Protein AF-A0A0A1PQM0-F1 (afdb_monomer_lite)

Secondary structure (DSSP, 8-state):
--HHHHHHHHHHHHHHHHTT-S-TTSHHHHHHHHHHHH-GGG--HHHHHHHHHHTHHHHHS-HHHHHHHHHHHHHHHTT-

Radius of gyration: 13.07 Å; chains: 1; bounding box: 24×26×33 Å

Sequence (80 aa):
MTGTDREELSRRLREHIAAGRFPEDSAAYYLAKQVADEGKDSLLAHQLSAWDTLIQPLLDAPAEELRRIDEEFARRRAKG

pLDDT: mean 87.32, std 8.59, range [54.0, 96.12]

Foldseek 3Di:
DPPVVLQVLLVVLVVCVVLCVDPPPDPLNVLSNCCSVPNPVVDDPVVVVVCVVRPVCCVVDDPVVVVVSSVVVVVVVVVD

Structure (mmCIF, N/CA/C/O backbone):
data_AF-A0A0A1PQM0-F1
#
_entry.id   AF-A0A0A1PQM0-F1
#
loop_
_atom_site.group_PDB
_atom_site.id
_atom_site.type_symbol
_atom_site.label_atom_id
_atom_site.label_alt_id
_atom_site.label_comp_id
_atom_site.label_asym_id
_atom_site.label_entity_id
_atom_site.label_seq_id
_atom_site.pdbx_PDB_ins_code
_atom_site.Cartn_x
_atom_site.Cartn_y
_atom_site.Cartn_z
_atom_site.occupancy
_atom_site.B_iso_or_equiv
_atom_site.auth_seq_id
_atom_site.auth_comp_id
_atom_site.auth_asym_id
_atom_site.auth_atom_id
_atom_site.pdbx_PDB_model_num
ATOM 1 N N . MET A 1 1 ? 10.070 -9.040 -13.500 1.00 58.88 1 MET A N 1
ATOM 2 C CA . MET A 1 1 ? 9.080 -9.780 -12.693 1.00 58.88 1 MET A CA 1
ATOM 3 C C . MET A 1 1 ? 8.570 -10.930 -13.526 1.00 58.88 1 MET A C 1
ATOM 5 O O . MET A 1 1 ? 8.230 -10.710 -14.684 1.00 58.88 1 MET A O 1
ATOM 9 N N . THR A 1 2 ? 8.573 -12.139 -12.977 1.00 68.69 2 THR A N 1
ATOM 10 C CA . THR A 1 2 ? 7.839 -13.258 -13.580 1.00 68.69 2 THR A CA 1
ATOM 11 C C . THR A 1 2 ? 6.331 -13.008 -13.427 1.00 68.69 2 THR A C 1
ATOM 13 O O . THR A 1 2 ? 5.928 -12.169 -12.619 1.00 68.69 2 THR A O 1
ATOM 16 N N . GLY A 1 3 ? 5.482 -13.692 -14.204 1.00 70.38 3 GLY A N 1
ATOM 17 C CA . GLY A 1 3 ? 4.020 -13.538 -14.095 1.00 70.38 3 GLY A CA 1
ATOM 18 C C . GLY A 1 3 ? 3.510 -13.740 -12.661 1.00 70.38 3 GLY A C 1
ATOM 19 O O . GLY A 1 3 ? 2.698 -12.956 -12.181 1.00 70.38 3 GLY A O 1
ATOM 20 N N . THR A 1 4 ? 4.101 -14.696 -11.940 1.00 78.69 4 THR A N 1
ATOM 21 C CA . THR A 1 4 ? 3.778 -15.021 -10.545 1.00 78.69 4 THR A CA 1
ATOM 22 C C . THR A 1 4 ? 4.104 -13.886 -9.568 1.00 78.69 4 THR A C 1
ATOM 24 O O . THR A 1 4 ? 3.308 -13.608 -8.677 1.00 78.69 4 THR A O 1
ATOM 27 N N . ASP A 1 5 ? 5.223 -13.173 -9.752 1.00 84.44 5 ASP A N 1
ATOM 28 C CA . ASP A 1 5 ? 5.595 -12.048 -8.874 1.00 84.44 5 ASP A CA 1
ATOM 29 C C . ASP A 1 5 ? 4.601 -10.883 -8.987 1.00 84.44 5 ASP A C 1
ATOM 31 O O . ASP A 1 5 ? 4.319 -10.186 -8.011 1.00 84.44 5 ASP A O 1
ATOM 35 N N . ARG A 1 6 ? 4.065 -10.660 -10.194 1.00 86.50 6 ARG A N 1
ATOM 36 C CA . ARG A 1 6 ? 3.076 -9.606 -10.454 1.00 86.50 6 ARG A CA 1
ATOM 37 C C . ARG A 1 6 ? 1.737 -9.930 -9.815 1.00 86.50 6 ARG A C 1
ATOM 39 O O . ARG A 1 6 ? 1.127 -9.046 -9.217 1.00 86.50 6 ARG A O 1
ATOM 46 N N . GLU A 1 7 ? 1.288 -11.172 -9.942 1.00 91.56 7 GLU A N 1
ATOM 47 C CA . GLU A 1 7 ? 0.037 -11.625 -9.336 1.00 91.56 7 GLU A CA 1
ATOM 48 C C . GLU A 1 7 ? 0.109 -11.585 -7.808 1.00 91.56 7 GLU A C 1
ATOM 50 O O . GLU A 1 7 ? -0.815 -11.082 -7.169 1.00 91.56 7 GLU A O 1
ATOM 55 N N . GLU A 1 8 ? 1.228 -12.023 -7.226 1.00 93.00 8 GLU A N 1
ATOM 56 C CA . GLU A 1 8 ? 1.451 -11.953 -5.781 1.00 93.00 8 GLU A CA 1
ATOM 57 C C . GLU A 1 8 ? 1.447 -10.502 -5.285 1.00 93.00 8 GLU A C 1
ATOM 59 O O . GLU A 1 8 ? 0.740 -10.170 -4.333 1.00 93.00 8 GLU A O 1
ATOM 64 N N . LEU A 1 9 ? 2.178 -9.609 -5.961 1.00 92.81 9 LEU A N 1
ATOM 65 C CA . LEU A 1 9 ? 2.204 -8.188 -5.618 1.00 92.81 9 LEU A CA 1
ATOM 66 C C . LEU A 1 9 ? 0.807 -7.559 -5.696 1.00 92.81 9 LEU A C 1
ATOM 68 O O . LEU A 1 9 ? 0.389 -6.867 -4.767 1.00 92.81 9 LEU A O 1
ATOM 72 N N . SER A 1 10 ? 0.075 -7.824 -6.780 1.00 94.94 10 SER A N 1
ATOM 73 C CA . SER A 1 10 ? -1.290 -7.327 -6.970 1.00 94.94 10 SER A CA 1
ATOM 74 C C . SER A 1 10 ? -2.223 -7.819 -5.864 1.00 94.94 10 SER A C 1
ATOM 76 O O . SER A 1 10 ? -2.945 -7.018 -5.264 1.00 94.94 10 SER A O 1
ATOM 78 N N . ARG A 1 11 ? -2.168 -9.118 -5.532 1.00 95.38 11 ARG A N 1
ATOM 79 C CA . ARG A 1 11 ? -2.967 -9.704 -4.450 1.00 95.38 11 ARG A CA 1
ATOM 80 C C . ARG A 1 11 ? -2.675 -9.021 -3.118 1.00 95.38 11 ARG A C 1
ATOM 82 O O . ARG A 1 11 ? -3.607 -8.547 -2.474 1.00 95.38 11 ARG A O 1
ATOM 89 N N . ARG A 1 12 ? -1.399 -8.913 -2.737 1.00 93.75 12 ARG A N 1
ATOM 90 C CA . ARG A 1 12 ? -0.999 -8.280 -1.474 1.00 93.75 12 ARG A CA 1
ATOM 91 C C . ARG A 1 12 ? -1.494 -6.840 -1.403 1.00 93.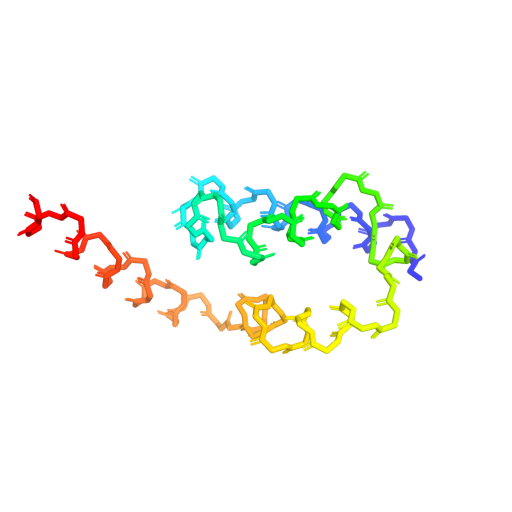75 12 ARG A C 1
ATOM 93 O O . ARG A 1 12 ? -2.149 -6.466 -0.437 1.00 93.75 12 ARG A O 1
ATOM 100 N N . LEU A 1 13 ? -1.265 -6.034 -2.439 1.00 95.31 13 LEU A N 1
ATOM 101 C CA . LEU A 1 13 ? -1.734 -4.644 -2.461 1.00 95.31 13 LEU A CA 1
ATOM 102 C C . LEU A 1 13 ? -3.251 -4.536 -2.276 1.00 95.31 13 LEU A C 1
ATOM 104 O O . LEU A 1 13 ? -3.707 -3.714 -1.483 1.00 95.31 13 LEU A O 1
ATOM 108 N N . ARG A 1 14 ? -4.029 -5.397 -2.943 1.00 94.62 14 ARG A N 1
ATOM 109 C CA . ARG A 1 14 ? -5.489 -5.447 -2.773 1.00 94.62 14 ARG A CA 1
ATOM 110 C C . ARG A 1 14 ? -5.893 -5.804 -1.345 1.00 94.62 14 ARG A C 1
ATOM 112 O O . ARG A 1 14 ? -6.808 -5.180 -0.817 1.00 94.62 14 ARG A O 1
ATOM 119 N N . GLU A 1 15 ? -5.201 -6.740 -0.698 1.00 92.62 15 GLU A N 1
ATOM 120 C CA . GLU A 1 15 ? -5.432 -7.076 0.714 1.00 92.62 15 GLU A CA 1
ATOM 121 C C . GLU A 1 15 ? -5.143 -5.884 1.639 1.00 92.62 15 GLU A C 1
ATOM 123 O O . GLU A 1 15 ? -5.942 -5.582 2.525 1.00 92.62 15 GLU A O 1
ATOM 128 N N . HIS A 1 16 ? -4.043 -5.157 1.415 1.00 91.38 16 HIS A N 1
ATOM 129 C CA . HIS A 1 16 ? -3.718 -3.955 2.191 1.00 91.38 16 HIS A CA 1
ATOM 130 C C . HIS A 1 16 ? -4.745 -2.825 1.980 1.00 91.38 16 HIS A C 1
ATOM 132 O O . HIS A 1 16 ? -5.121 -2.159 2.948 1.00 91.38 16 HIS A O 1
ATOM 138 N N . ILE A 1 17 ? -5.230 -2.629 0.747 1.00 91.81 17 ILE A N 1
ATOM 139 C CA . ILE A 1 17 ? -6.298 -1.664 0.433 1.00 91.81 17 ILE A CA 1
ATOM 140 C C . ILE A 1 17 ? -7.601 -2.059 1.138 1.00 91.81 17 ILE A C 1
ATOM 142 O O . ILE A 1 17 ? -8.198 -1.229 1.818 1.00 91.81 17 ILE A O 1
ATOM 146 N N . ALA A 1 18 ? -8.020 -3.323 1.036 1.00 90.38 18 ALA A N 1
ATOM 147 C CA . ALA A 1 18 ? -9.239 -3.821 1.675 1.00 90.38 18 ALA A CA 1
ATOM 148 C C . ALA A 1 18 ? -9.181 -3.734 3.211 1.00 90.38 18 ALA A C 1
ATOM 150 O O . ALA A 1 18 ? -10.196 -3.486 3.858 1.00 90.38 18 ALA A O 1
ATOM 151 N N . ALA A 1 19 ? -7.988 -3.882 3.795 1.00 86.88 19 ALA A N 1
ATOM 152 C CA . ALA A 1 19 ? -7.749 -3.672 5.221 1.00 86.88 19 ALA A CA 1
ATOM 153 C C . ALA A 1 19 ? -7.778 -2.186 5.640 1.00 86.88 19 ALA A C 1
ATOM 155 O O . ALA A 1 19 ? -7.711 -1.886 6.830 1.00 86.88 19 ALA A O 1
ATOM 156 N N . GLY A 1 20 ? -7.874 -1.246 4.693 1.00 87.38 20 GLY A N 1
ATOM 157 C CA . GLY A 1 20 ? -7.885 0.191 4.969 1.00 87.38 20 GLY A CA 1
ATOM 158 C C . GLY A 1 20 ? -6.530 0.748 5.410 1.00 87.38 20 GLY A C 1
ATOM 159 O O . GLY A 1 20 ? -6.486 1.800 6.046 1.00 87.38 20 GLY A O 1
ATOM 160 N N . ARG A 1 21 ? -5.424 0.060 5.089 1.00 87.00 21 ARG A N 1
ATOM 161 C CA . ARG A 1 21 ? -4.058 0.492 5.454 1.00 87.00 21 ARG A CA 1
ATOM 162 C C . ARG A 1 21 ? -3.575 1.691 4.644 1.00 87.00 21 ARG A C 1
ATOM 164 O O . ARG A 1 21 ? -2.676 2.407 5.074 1.00 87.00 21 ARG A O 1
ATOM 171 N N . PHE A 1 22 ? -4.194 1.918 3.491 1.00 88.12 22 PHE A N 1
ATOM 172 C CA . PHE A 1 22 ? -4.056 3.143 2.721 1.00 88.12 22 PHE A CA 1
ATOM 173 C C . PHE A 1 22 ? -5.361 3.930 2.862 1.00 88.12 22 PHE A C 1
ATOM 175 O O . PHE A 1 22 ? -6.394 3.431 2.410 1.00 88.12 22 PHE A O 1
ATOM 182 N N . PRO A 1 23 ? -5.355 5.122 3.488 1.00 84.19 23 PRO A N 1
ATOM 183 C CA . PRO A 1 23 ? -6.550 5.954 3.568 1.00 84.19 23 PRO A CA 1
ATOM 184 C C . PRO A 1 23 ? -7.104 6.232 2.170 1.00 84.19 23 PRO A C 1
ATOM 186 O O . PRO A 1 23 ? -6.325 6.542 1.262 1.00 84.19 23 PRO A O 1
ATOM 189 N N . GLU A 1 24 ? -8.424 6.135 2.004 1.00 84.19 24 GLU A N 1
ATOM 190 C CA . GLU A 1 24 ? -9.089 6.517 0.755 1.00 84.19 24 GLU A CA 1
ATOM 191 C C . GLU A 1 24 ? -8.701 7.957 0.383 1.00 84.19 24 GLU A C 1
ATOM 193 O O . GLU A 1 24 ? -8.465 8.797 1.253 1.00 84.19 24 GLU A O 1
ATOM 198 N N . ASP A 1 25 ? -8.524 8.202 -0.914 1.00 88.25 25 ASP A N 1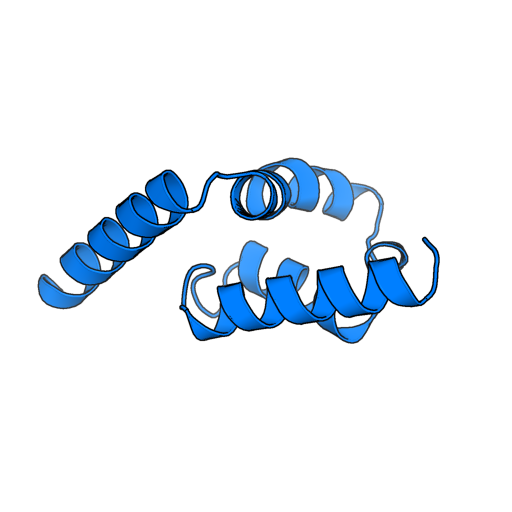
ATOM 199 C CA . ASP A 1 25 ? -8.044 9.469 -1.484 1.00 88.25 25 ASP A CA 1
ATOM 200 C C . ASP A 1 25 ? -6.607 9.897 -1.135 1.00 88.25 25 ASP A C 1
ATOM 202 O O . ASP A 1 25 ? -6.159 10.974 -1.535 1.00 88.25 25 ASP A O 1
ATOM 206 N N . SER A 1 26 ? -5.822 9.057 -0.454 1.00 90.00 26 SER A N 1
ATOM 207 C CA . SER A 1 26 ? -4.397 9.334 -0.244 1.00 90.00 26 SER A CA 1
ATOM 208 C C . SER A 1 26 ? -3.545 9.014 -1.479 1.00 90.00 26 SER A C 1
ATOM 210 O O . SER A 1 26 ? -3.842 8.110 -2.261 1.00 90.00 26 SER A O 1
ATOM 212 N N . ALA A 1 27 ? -2.403 9.698 -1.619 1.00 90.62 27 ALA A N 1
ATOM 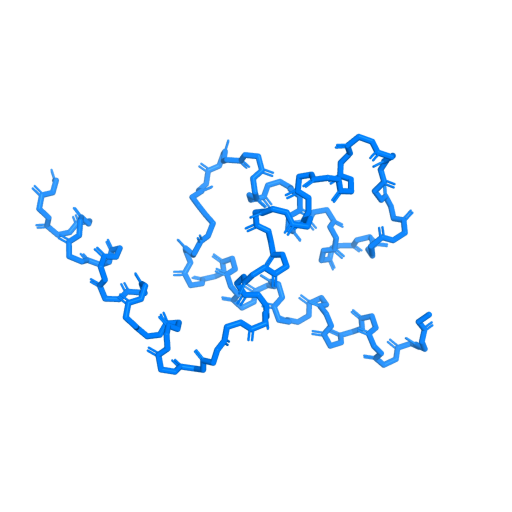213 C CA . ALA A 1 27 ? -1.417 9.379 -2.657 1.00 90.62 27 ALA A CA 1
ATOM 214 C C . ALA A 1 27 ? -0.967 7.905 -2.599 1.00 90.62 27 ALA A C 1
ATOM 216 O O . ALA A 1 27 ? -0.788 7.269 -3.635 1.00 90.62 27 ALA A O 1
ATOM 217 N N . ALA A 1 28 ? -0.844 7.349 -1.389 1.00 92.50 28 ALA A N 1
ATOM 218 C CA . ALA A 1 28 ? -0.505 5.946 -1.181 1.00 92.50 28 ALA A CA 1
ATOM 219 C C . ALA A 1 28 ? -1.607 5.005 -1.698 1.00 92.50 28 ALA A C 1
ATOM 221 O O . ALA A 1 28 ? -1.301 4.014 -2.354 1.00 92.50 28 ALA A O 1
ATOM 222 N N . TYR A 1 29 ? -2.883 5.336 -1.477 1.00 94.69 29 TYR A N 1
ATOM 223 C CA . TYR A 1 29 ? -4.008 4.561 -2.007 1.00 94.69 29 TYR A CA 1
ATOM 224 C C . TYR A 1 29 ? -3.992 4.517 -3.536 1.00 94.69 29 TYR A C 1
ATOM 226 O O . TYR A 1 29 ? -4.054 3.436 -4.123 1.00 94.69 29 TYR A O 1
ATOM 234 N N . TYR A 1 30 ? -3.842 5.672 -4.189 1.00 94.62 30 TYR A N 1
ATOM 235 C CA . TYR A 1 30 ? -3.819 5.739 -5.650 1.00 94.62 30 TYR A CA 1
ATOM 236 C C . TYR A 1 30 ? -2.615 5.004 -6.249 1.00 94.62 30 TYR A C 1
ATOM 238 O O . TYR A 1 30 ? -2.779 4.273 -7.224 1.00 94.62 30 TYR A O 1
ATOM 246 N N . LEU A 1 31 ? -1.433 5.119 -5.634 1.00 95.56 31 LEU A N 1
ATOM 247 C CA . LEU A 1 31 ? -0.238 4.370 -6.039 1.00 95.56 31 LEU A CA 1
ATOM 248 C C . LEU A 1 31 ? -0.417 2.859 -5.864 1.00 95.56 31 LEU A C 1
ATOM 250 O O . LEU A 1 31 ? -0.138 2.100 -6.791 1.00 95.56 31 LEU A O 1
ATOM 254 N N . ALA A 1 32 ? -0.908 2.415 -4.704 1.00 95.81 32 ALA A N 1
ATOM 255 C CA . ALA A 1 32 ? -1.170 1.003 -4.439 1.00 95.81 32 ALA A CA 1
ATOM 256 C C . ALA A 1 32 ? -2.185 0.428 -5.435 1.00 95.81 32 ALA A C 1
ATOM 258 O O . ALA A 1 32 ? -1.971 -0.662 -5.963 1.00 95.81 32 ALA A O 1
ATOM 259 N N . LYS A 1 33 ? -3.259 1.171 -5.727 1.00 96.12 33 LYS A N 1
ATOM 260 C CA . LYS A 1 33 ? -4.281 0.771 -6.696 1.00 96.12 33 LYS A CA 1
ATOM 261 C C . LYS A 1 33 ? -3.713 0.690 -8.113 1.00 96.12 33 LYS A C 1
ATOM 263 O O . LYS A 1 33 ? -3.920 -0.321 -8.776 1.00 96.12 33 LYS A O 1
ATOM 268 N N . GLN A 1 34 ? -2.966 1.706 -8.554 1.00 95.94 34 GLN A N 1
ATOM 269 C CA . GLN A 1 34 ? -2.334 1.714 -9.875 1.00 95.94 34 GLN A CA 1
ATOM 270 C C . GLN A 1 34 ? -1.418 0.494 -10.045 1.00 95.94 34 GLN A C 1
ATOM 272 O O . GLN A 1 34 ? -1.553 -0.244 -11.013 1.00 95.94 34 GLN A O 1
ATOM 277 N N . VAL A 1 35 ? -0.551 0.208 -9.068 1.00 95.94 35 VAL A N 1
ATOM 278 C CA . VAL A 1 35 ? 0.352 -0.953 -9.142 1.00 95.94 35 VAL A CA 1
ATOM 279 C C . VAL A 1 35 ? -0.398 -2.281 -9.049 1.00 95.94 35 VAL A C 1
ATOM 281 O O . VAL A 1 35 ? -0.009 -3.247 -9.706 1.00 95.94 35 VAL A O 1
ATOM 284 N N . ALA A 1 36 ? -1.478 -2.355 -8.269 1.00 95.25 36 ALA A N 1
ATOM 285 C CA . ALA A 1 36 ? -2.301 -3.556 -8.194 1.00 95.25 36 ALA A CA 1
ATOM 286 C C . ALA A 1 36 ? -3.006 -3.868 -9.523 1.00 95.25 36 ALA A C 1
ATOM 288 O O . ALA A 1 36 ? -3.143 -5.041 -9.876 1.00 95.25 36 ALA A O 1
ATOM 289 N N . ASP A 1 37 ? -3.447 -2.841 -10.249 1.00 94.81 37 ASP A N 1
ATOM 290 C CA . ASP A 1 37 ? -4.172 -2.985 -11.512 1.00 94.81 37 ASP A CA 1
ATOM 291 C C . ASP A 1 37 ? -3.207 -3.154 -12.706 1.00 94.81 37 ASP A C 1
ATOM 293 O O . ASP A 1 37 ? -3.410 -4.014 -13.567 1.00 94.81 37 ASP A O 1
ATOM 297 N N . GLU A 1 38 ? -2.109 -2.396 -12.733 1.00 94.31 38 GLU A N 1
ATOM 298 C CA . GLU A 1 38 ? -1.257 -2.228 -13.918 1.00 94.31 38 GLU A CA 1
ATOM 299 C C . GLU A 1 38 ? 0.163 -2.798 -13.763 1.00 94.31 38 GLU A C 1
ATOM 301 O O . GLU A 1 38 ? 0.793 -3.117 -14.772 1.00 94.31 38 GLU A O 1
ATOM 306 N N . GLY A 1 39 ? 0.632 -3.037 -12.534 1.00 92.75 39 GLY A N 1
ATOM 307 C CA . GLY A 1 39 ? 1.997 -3.488 -12.229 1.00 92.75 39 GLY A CA 1
ATOM 308 C C . GLY A 1 39 ? 2.940 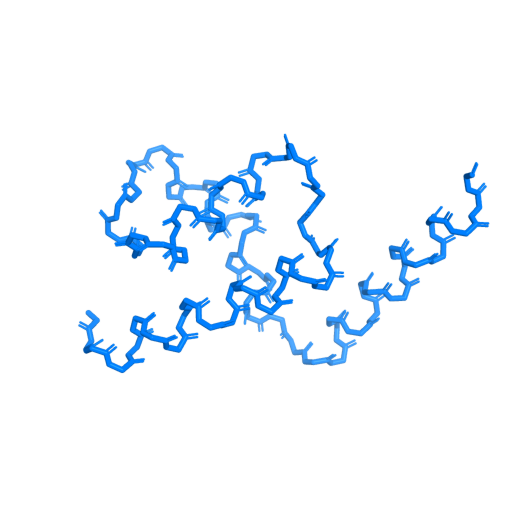-2.350 -11.816 1.00 92.75 39 GLY A C 1
ATOM 309 O O . GLY A 1 39 ? 2.648 -1.178 -12.011 1.00 92.75 39 GLY A O 1
ATOM 310 N N . LYS A 1 40 ? 4.091 -2.672 -11.203 1.00 92.19 40 LYS A N 1
ATOM 311 C CA . LYS A 1 40 ? 5.041 -1.650 -10.694 1.00 92.19 40 LYS A CA 1
ATOM 312 C C . LYS A 1 40 ? 5.705 -0.865 -11.832 1.00 92.19 40 LYS A C 1
ATOM 314 O O . LYS A 1 40 ? 6.109 0.279 -11.653 1.00 92.19 40 LYS A O 1
ATOM 319 N N . ASP A 1 41 ? 5.794 -1.482 -13.001 1.00 91.81 41 ASP A N 1
ATOM 320 C CA . ASP A 1 41 ? 6.286 -0.914 -14.251 1.00 91.81 41 ASP A CA 1
ATOM 321 C C . ASP A 1 41 ? 5.406 0.215 -14.812 1.00 91.81 41 ASP A C 1
ATOM 323 O O . ASP A 1 41 ? 5.886 0.988 -15.638 1.00 91.81 41 ASP A O 1
ATOM 327 N N . SER A 1 42 ? 4.169 0.381 -14.325 1.00 92.56 42 SER A N 1
ATOM 328 C CA . SER A 1 42 ? 3.320 1.526 -14.679 1.00 92.56 42 SER A CA 1
ATOM 329 C C . SER A 1 42 ? 3.752 2.837 -14.007 1.00 92.56 42 SER A C 1
ATOM 331 O O . SER A 1 42 ? 3.253 3.905 -14.363 1.00 92.56 42 SER A O 1
ATOM 333 N N . LEU A 1 43 ? 4.621 2.776 -12.992 1.00 93.38 43 LEU A N 1
ATOM 334 C CA . LEU A 1 43 ? 5.001 3.944 -12.205 1.00 93.38 43 LEU A CA 1
ATOM 335 C C . LEU A 1 43 ? 5.984 4.846 -12.954 1.00 93.38 43 LEU A C 1
ATOM 337 O O . LEU A 1 43 ? 7.013 4.409 -13.470 1.00 93.38 43 LEU A O 1
ATOM 341 N N . LEU A 1 44 ? 5.710 6.148 -12.919 1.00 93.44 44 LEU A N 1
ATOM 342 C CA . LEU A 1 44 ? 6.641 7.179 -13.365 1.00 93.44 44 LEU A CA 1
ATOM 343 C C . LEU A 1 44 ? 7.812 7.321 -12.381 1.00 93.44 44 LEU A C 1
ATOM 345 O O . LEU A 1 44 ? 7.690 7.038 -11.191 1.00 93.44 44 LEU A O 1
ATOM 349 N N . ALA A 1 45 ? 8.941 7.861 -12.846 1.00 90.50 45 ALA A N 1
ATOM 350 C CA . ALA A 1 45 ? 10.149 7.999 -12.024 1.00 90.50 45 ALA A CA 1
ATOM 351 C C . ALA A 1 45 ? 9.917 8.754 -10.697 1.00 90.50 45 ALA A C 1
ATOM 353 O O . ALA A 1 45 ? 10.434 8.356 -9.658 1.00 90.50 45 ALA A O 1
ATOM 354 N N . HIS A 1 46 ? 9.098 9.811 -10.703 1.00 87.56 46 HIS A N 1
ATOM 355 C CA . HIS A 1 46 ? 8.764 10.557 -9.483 1.00 87.56 46 HIS A CA 1
ATOM 356 C C . HIS A 1 46 ? 7.819 9.782 -8.546 1.00 87.56 46 HIS A C 1
ATOM 358 O O . HIS A 1 46 ? 7.822 10.016 -7.340 1.00 87.56 46 HIS A O 1
ATOM 364 N N . GLN A 1 47 ? 7.032 8.842 -9.081 1.00 92.44 47 GLN A N 1
ATOM 365 C CA . GLN A 1 47 ? 6.158 7.965 -8.303 1.00 92.44 47 GLN A CA 1
ATOM 366 C C . GLN A 1 47 ? 6.936 6.831 -7.628 1.00 92.44 47 GLN A C 1
ATOM 368 O O . GLN A 1 47 ? 6.509 6.361 -6.579 1.00 92.44 47 GLN A O 1
ATOM 373 N N . LEU A 1 48 ? 8.090 6.422 -8.172 1.00 92.94 48 LEU A N 1
ATOM 374 C CA . LEU A 1 48 ? 8.941 5.399 -7.553 1.00 92.94 48 LEU A CA 1
ATOM 375 C C . LEU A 1 48 ? 9.423 5.819 -6.159 1.00 92.94 48 LEU A C 1
ATOM 377 O O . LEU A 1 48 ? 9.353 5.029 -5.226 1.00 92.94 48 LEU A O 1
ATOM 381 N N . SER A 1 49 ? 9.807 7.086 -5.976 1.00 92.06 49 SER A N 1
ATOM 382 C CA . SER A 1 49 ? 10.199 7.589 -4.651 1.00 92.06 49 SER A CA 1
ATOM 383 C C . SER A 1 49 ? 9.039 7.538 -3.645 1.00 92.06 49 SER A C 1
ATOM 385 O O . SER A 1 49 ? 9.232 7.162 -2.486 1.00 92.06 49 SER A O 1
ATOM 387 N N . ALA A 1 50 ? 7.819 7.854 -4.090 1.00 91.50 50 ALA A N 1
ATOM 388 C CA . ALA A 1 50 ? 6.623 7.732 -3.262 1.00 91.50 50 ALA A CA 1
ATOM 389 C C . ALA A 1 50 ? 6.276 6.262 -2.973 1.00 91.50 50 ALA A C 1
ATOM 391 O O . ALA A 1 50 ? 5.887 5.943 -1.854 1.00 91.50 50 ALA A O 1
ATOM 392 N N . TRP A 1 51 ? 6.469 5.358 -3.935 1.00 93.69 51 TRP A N 1
ATOM 393 C CA . TRP A 1 51 ? 6.330 3.917 -3.730 1.00 93.69 51 TRP A CA 1
ATOM 394 C C . TRP A 1 51 ? 7.282 3.408 -2.643 1.00 93.69 51 TRP A C 1
ATOM 396 O O . TRP A 1 51 ? 6.834 2.772 -1.688 1.00 93.69 51 TRP A O 1
ATOM 406 N N . ASP A 1 52 ? 8.572 3.724 -2.762 1.00 92.75 52 ASP A N 1
ATOM 407 C CA . ASP A 1 52 ? 9.606 3.257 -1.833 1.00 92.75 52 ASP A CA 1
ATOM 408 C C . ASP A 1 52 ? 9.394 3.808 -0.415 1.00 92.75 52 ASP A C 1
ATOM 410 O O . ASP A 1 52 ? 9.752 3.158 0.563 1.00 92.75 52 ASP A O 1
ATOM 414 N N . THR A 1 53 ? 8.769 4.982 -0.290 1.00 91.25 53 THR A N 1
ATOM 415 C CA . THR A 1 53 ? 8.528 5.628 1.009 1.00 91.25 53 THR A CA 1
ATOM 416 C C . THR A 1 53 ? 7.192 5.227 1.639 1.00 91.25 53 THR A C 1
ATOM 418 O O . THR A 1 53 ? 7.105 5.083 2.855 1.00 91.25 53 THR A O 1
ATOM 421 N N . LEU A 1 54 ? 6.132 5.078 0.838 1.00 90.75 54 LEU A N 1
ATOM 422 C CA . LEU A 1 54 ? 4.758 4.941 1.338 1.00 90.75 54 LEU A CA 1
ATOM 423 C C . LEU A 1 54 ? 4.215 3.514 1.243 1.00 90.75 54 LEU A C 1
ATOM 425 O O . LEU A 1 54 ? 3.348 3.149 2.033 1.00 90.75 54 LEU A O 1
ATOM 429 N N . ILE A 1 55 ? 4.676 2.724 0.270 1.00 93.44 55 ILE A N 1
ATOM 430 C CA . ILE A 1 55 ? 4.105 1.405 -0.035 1.00 93.44 55 ILE A CA 1
ATOM 431 C C . ILE A 1 55 ? 5.059 0.285 0.359 1.00 93.44 55 ILE A C 1
ATOM 433 O O . ILE A 1 55 ? 4.667 -0.625 1.087 1.00 93.44 55 ILE A O 1
ATOM 437 N N . GLN A 1 56 ? 6.311 0.364 -0.096 1.00 91.69 56 GLN A N 1
ATOM 438 C CA . GLN A 1 56 ? 7.319 -0.673 0.117 1.00 91.69 56 GLN A CA 1
ATOM 439 C C . GLN A 1 56 ? 7.484 -1.054 1.604 1.00 91.69 56 GLN A C 1
ATOM 441 O O . GLN A 1 56 ? 7.440 -2.250 1.892 1.00 91.69 56 GLN A O 1
ATOM 446 N N . PRO A 1 57 ? 7.526 -0.113 2.574 1.00 90.69 57 PRO A N 1
ATOM 447 C CA . PRO A 1 57 ? 7.659 -0.472 3.987 1.00 90.69 57 PRO A CA 1
ATOM 448 C C . PRO A 1 57 ? 6.479 -1.290 4.521 1.00 90.69 57 PRO A C 1
ATOM 450 O O . PRO A 1 57 ? 6.671 -2.182 5.336 1.00 90.69 57 PRO A O 1
ATOM 453 N N . LEU A 1 58 ? 5.257 -1.039 4.036 1.00 88.12 58 LEU A N 1
ATOM 454 C CA . LEU A 1 58 ? 4.074 -1.810 4.434 1.00 88.12 58 LEU A CA 1
ATOM 455 C C . LEU A 1 58 ? 4.060 -3.210 3.812 1.00 88.12 58 LEU A C 1
ATOM 457 O O . LEU A 1 58 ? 3.487 -4.128 4.390 1.00 88.12 58 LEU A O 1
ATOM 461 N N . LEU A 1 59 ? 4.678 -3.389 2.645 1.00 89.31 59 LEU A N 1
ATOM 462 C CA . LEU A 1 59 ? 4.842 -4.709 2.039 1.00 89.31 59 LEU A CA 1
ATOM 463 C C . LEU A 1 59 ? 5.983 -5.501 2.688 1.00 89.31 59 LEU A C 1
ATOM 465 O O . LEU A 1 59 ? 5.916 -6.726 2.741 1.00 89.31 59 LEU A O 1
ATOM 469 N N . ASP A 1 60 ? 7.014 -4.835 3.192 1.00 90.69 60 ASP A N 1
ATOM 470 C CA . ASP A 1 60 ? 8.157 -5.510 3.816 1.00 90.69 60 ASP A CA 1
ATOM 471 C C . ASP A 1 60 ? 7.964 -5.729 5.325 1.00 90.69 60 ASP A C 1
ATOM 473 O O . ASP A 1 60 ? 8.651 -6.558 5.926 1.00 90.69 60 ASP A O 1
ATOM 477 N N . ALA A 1 61 ? 7.006 -5.028 5.941 1.00 87.31 61 ALA A N 1
ATOM 478 C CA . ALA A 1 61 ? 6.707 -5.147 7.360 1.00 87.31 61 ALA A CA 1
ATOM 479 C C . ALA A 1 61 ? 6.274 -6.579 7.746 1.00 87.31 61 ALA A C 1
ATOM 481 O O . ALA A 1 61 ? 5.427 -7.191 7.080 1.00 87.31 61 ALA A O 1
ATOM 482 N N . PRO A 1 62 ? 6.794 -7.124 8.862 1.00 86.62 62 PRO A N 1
ATOM 483 C CA . PRO A 1 62 ? 6.357 -8.410 9.382 1.00 86.62 62 PRO A CA 1
ATOM 484 C C . PRO A 1 62 ? 4.892 -8.347 9.838 1.00 86.62 62 PRO A C 1
ATOM 486 O O . PRO A 1 62 ? 4.390 -7.310 10.270 1.00 86.62 62 PRO A O 1
ATOM 489 N N . ALA A 1 63 ? 4.203 -9.492 9.814 1.00 83.00 63 ALA A N 1
ATOM 490 C CA . ALA A 1 63 ? 2.777 -9.577 10.145 1.00 83.00 63 ALA A CA 1
ATOM 491 C C . ALA A 1 63 ? 2.421 -9.017 11.538 1.00 83.00 63 ALA A C 1
ATOM 493 O O . ALA A 1 63 ? 1.318 -8.514 11.739 1.00 83.00 63 ALA A O 1
ATOM 494 N N . GLU A 1 64 ? 3.340 -9.093 12.505 1.00 86.56 64 GLU A N 1
ATOM 495 C CA . GLU A 1 64 ? 3.146 -8.508 13.835 1.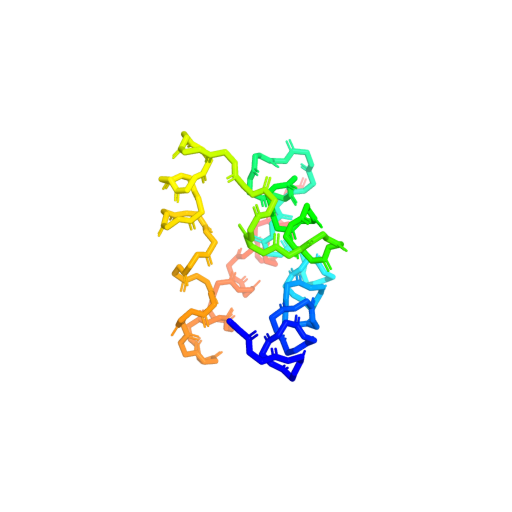00 86.56 64 GLU A CA 1
ATOM 496 C C . GLU A 1 64 ? 3.121 -6.973 13.796 1.00 86.56 64 GLU A C 1
ATOM 498 O O . GLU A 1 64 ? 2.285 -6.348 14.445 1.00 86.56 64 GLU A O 1
ATOM 503 N N . GLU A 1 65 ? 3.998 -6.359 13.006 1.00 84.81 65 GLU A N 1
ATOM 504 C CA . GLU A 1 65 ? 4.041 -4.908 12.837 1.00 84.81 65 GLU A CA 1
ATOM 505 C C . GLU A 1 65 ? 2.807 -4.412 12.082 1.00 84.81 65 GLU A C 1
ATOM 507 O O . GLU A 1 65 ? 2.163 -3.457 12.514 1.00 84.81 65 GLU A O 1
ATOM 512 N N . LEU A 1 66 ? 2.388 -5.143 11.043 1.00 81.00 66 LEU A N 1
ATOM 513 C CA . LEU A 1 66 ? 1.129 -4.880 10.344 1.00 81.00 66 LEU A CA 1
ATOM 514 C C . LEU A 1 66 ? -0.078 -4.937 11.285 1.00 81.00 66 LEU A C 1
ATOM 516 O O . LEU A 1 66 ? -0.928 -4.052 11.233 1.00 81.00 66 LEU A O 1
ATOM 520 N N . ARG A 1 67 ? -0.124 -5.914 12.201 1.00 82.94 67 ARG A N 1
ATOM 521 C CA . ARG A 1 67 ? -1.173 -5.989 13.231 1.00 82.94 67 ARG A CA 1
ATOM 522 C C . ARG A 1 67 ? -1.175 -4.773 14.155 1.00 82.94 67 ARG A C 1
ATOM 524 O O . ARG A 1 67 ? -2.245 -4.248 14.441 1.00 82.94 67 ARG A O 1
ATOM 531 N N . ARG A 1 68 ? -0.006 -4.299 14.600 1.00 84.00 68 ARG A N 1
ATOM 532 C CA . ARG A 1 68 ? 0.091 -3.093 15.447 1.00 84.00 68 ARG A CA 1
ATOM 533 C C . ARG A 1 68 ? -0.407 -1.847 14.715 1.00 84.00 68 ARG A C 1
ATOM 535 O O . ARG A 1 68 ? -1.121 -1.041 15.308 1.00 84.00 68 ARG A O 1
ATOM 542 N N . ILE A 1 69 ? -0.062 -1.713 13.435 1.00 80.56 69 ILE A N 1
ATOM 543 C CA . ILE A 1 69 ? -0.530 -0.621 12.574 1.00 80.56 69 ILE A CA 1
ATOM 544 C C . ILE A 1 69 ? -2.059 -0.682 12.421 1.00 80.56 69 ILE A C 1
ATOM 546 O O . ILE A 1 69 ? -2.736 0.323 12.645 1.00 80.56 69 ILE A O 1
ATOM 550 N N . ASP A 1 70 ? -2.615 -1.860 12.122 1.00 80.25 70 ASP A N 1
ATOM 551 C CA . ASP A 1 70 ? -4.064 -2.070 11.990 1.00 80.25 70 ASP A CA 1
ATOM 552 C C . ASP A 1 70 ? -4.813 -1.729 13.289 1.00 80.25 70 ASP A C 1
ATOM 554 O O . ASP A 1 70 ? -5.831 -1.034 13.263 1.00 80.25 70 ASP A O 1
ATOM 558 N N . GLU A 1 71 ? -4.299 -2.173 14.442 1.00 83.75 71 GLU A N 1
ATOM 559 C CA . GLU A 1 71 ? -4.864 -1.849 15.755 1.00 83.75 71 GLU A CA 1
ATOM 560 C C . GLU A 1 71 ? -4.840 -0.344 16.038 1.00 83.75 71 GLU A C 1
ATOM 562 O O . GLU A 1 71 ? -5.805 0.198 16.584 1.00 83.75 71 GLU A O 1
ATOM 567 N N . GLU A 1 72 ? -3.762 0.352 15.673 1.00 81.94 72 GLU A N 1
ATOM 568 C CA . GLU A 1 72 ? -3.667 1.795 15.865 1.00 81.94 72 GLU A CA 1
ATOM 569 C C . GLU A 1 72 ? -4.666 2.551 14.978 1.00 81.94 72 GLU A C 1
ATOM 571 O O . GLU A 1 72 ? -5.370 3.440 15.469 1.00 81.94 72 GLU A O 1
ATOM 576 N N . PHE A 1 73 ? -4.807 2.166 13.707 1.00 75.69 73 PHE A N 1
ATOM 577 C CA . PHE A 1 73 ?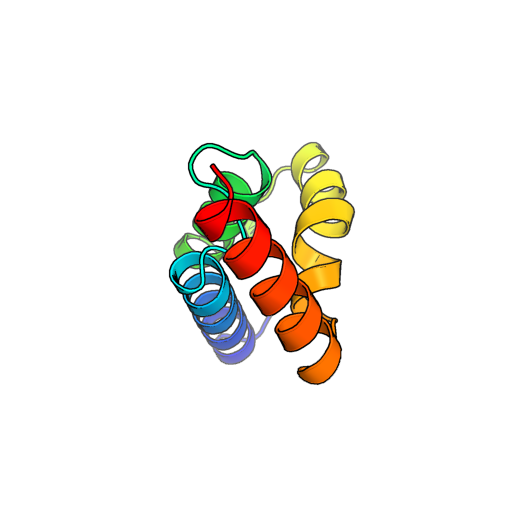 -5.819 2.741 12.818 1.00 75.69 73 PHE A CA 1
ATOM 578 C C . PHE A 1 73 ? -7.245 2.456 13.302 1.00 75.69 73 PHE A C 1
ATOM 580 O O . PHE A 1 73 ? -8.075 3.370 13.329 1.00 75.69 73 PHE A O 1
ATOM 587 N N . ALA A 1 74 ? -7.529 1.233 13.758 1.00 78.25 74 ALA A N 1
ATOM 588 C CA . ALA A 1 74 ? -8.825 0.871 14.328 1.00 78.25 74 ALA A CA 1
ATOM 589 C C . ALA A 1 74 ? -9.148 1.700 15.584 1.00 78.25 74 ALA A C 1
ATOM 591 O O . ALA A 1 74 ? -10.256 2.226 15.715 1.00 78.25 74 ALA A O 1
ATOM 592 N N . ARG A 1 75 ? -8.167 1.895 16.479 1.00 78.81 75 ARG A N 1
ATOM 593 C CA . ARG A 1 75 ? -8.311 2.760 17.664 1.00 78.81 75 ARG A CA 1
ATOM 594 C C . ARG A 1 75 ? -8.568 4.218 17.291 1.00 78.81 75 ARG A C 1
ATOM 596 O O . ARG A 1 75 ? -9.358 4.869 17.970 1.00 78.81 75 ARG A O 1
ATOM 603 N N . ARG A 1 76 ? -7.910 4.741 16.249 1.00 74.31 76 ARG A N 1
ATOM 604 C CA . ARG A 1 76 ? -8.134 6.114 15.758 1.00 74.31 76 ARG A CA 1
ATOM 605 C C . ARG A 1 76 ? -9.540 6.275 15.175 1.00 74.31 76 ARG A C 1
ATOM 607 O O . ARG A 1 76 ? -10.200 7.252 15.505 1.00 74.31 76 ARG A O 1
ATOM 614 N N . ARG A 1 77 ? -10.027 5.300 14.397 1.00 66.12 77 ARG A N 1
ATOM 615 C CA . ARG A 1 77 ? -11.395 5.300 13.845 1.00 66.12 77 ARG A CA 1
ATOM 616 C C . ARG A 1 77 ? -12.474 5.219 14.931 1.00 66.12 77 ARG A C 1
ATOM 618 O O . ARG A 1 77 ? -13.507 5.846 14.782 1.00 66.12 77 ARG A O 1
ATOM 625 N N . ALA A 1 78 ? -12.245 4.484 16.020 1.00 73.44 78 ALA A N 1
ATOM 626 C CA . ALA A 1 78 ? -13.211 4.361 17.120 1.00 73.44 78 ALA A CA 1
ATOM 627 C C . ALA A 1 78 ? -13.288 5.594 18.048 1.00 73.44 78 ALA A C 1
ATOM 629 O O . ALA A 1 78 ? -14.154 5.643 18.919 1.00 73.44 78 ALA A O 1
ATOM 630 N N . LYS A 1 79 ? -12.358 6.551 17.917 1.00 69.19 79 LYS A N 1
ATOM 631 C CA . LYS A 1 79 ? -12.280 7.766 18.749 1.00 69.19 79 LYS A CA 1
ATOM 632 C C . LYS A 1 79 ? -12.740 9.048 18.040 1.00 69.19 79 LYS A C 1
ATOM 634 O O . LYS A 1 79 ? -12.778 10.083 18.704 1.00 69.19 79 LYS A O 1
ATOM 639 N N . GLY A 1 80 ? -13.019 8.996 16.737 1.00 54.00 80 GLY A N 1
ATOM 640 C CA . GLY A 1 80 ? -13.571 10.106 15.946 1.00 54.00 80 GLY A CA 1
ATOM 641 C C . GLY A 1 80 ? -15.055 9.909 15.697 1.00 54.00 80 GLY A C 1
ATOM 642 O O . GLY A 1 80 ? -15.758 10.938 15.634 1.00 54.00 80 GLY A O 1
#